Protein AF-A0A484MII4-F1 (afdb_monomer)

Sequence (76 aa):
MGTDSQSWHLDLSYEQWKPVPVSGSRPAARYKHAASVFDGKLYVVGGSRNGRYLSDIQVLILLIGYAIMVYQALDN

Mean predicted aligned error: 11.5 Å

Foldseek 3Di:
DDDPPPDDDDDPPLPDDDDFDFDDDDDDDFPPWDWDDDPQKIKTAWGDDPRDIGGDIDIDGHDPPDDDPPPDPPPD

Secondary structure (DSSP, 8-state):
------------GGGS--PPP--SPPPPP-BS-EEEEETTEEEEE--EETTEE---EEEEEPPTT-----------

pLDDT: mean 75.88, std 19.73, range [34.06, 96.81]

InterPro domains:
  IPR006652 Kelch repeat type 1 [PF01344] (29-59)
  IPR015915 Kelch-type beta-propeller [G3DSA:2.120.10.80] (1-63)
  IPR015915 Kelch-type beta-propeller [SSF117281] (5-60)

Nearest PDB structures (foldseek):
  6do5-assembly1_A  TM=9.207E-01  e=2.249E-01  Homo sapiens
  9bc9-assembly1_A  TM=9.154E-01  e=5.114E-01  Homo sapiens
  8ebn-assembly1_B-2  TM=8.426E-01  e=3.286E-01  Homo sapiens
  8sh2-assembly1_B  TM=8.440E-01  e=6.585E-01  Homo sapiens
  3q9q-assembly2_B  TM=6.172E-01  e=2.187E+00  Homo sapiens

Structure (mmCIF, N/CA/C/O backbone):
data_AF-A0A484MII4-F1
#
_entry.id   AF-A0A484MII4-F1
#
loop_
_atom_site.group_PDB
_atom_site.id
_atom_site.type_symbol
_atom_site.label_atom_id
_atom_site.label_alt_id
_atom_site.label_comp_id
_atom_site.label_asym_id
_atom_site.label_entity_id
_atom_site.label_seq_id
_atom_site.pdbx_PDB_ins_code
_atom_site.Cartn_x
_atom_site.Cartn_y
_atom_site.Cartn_z
_atom_site.occupancy
_atom_site.B_iso_or_equiv
_atom_site.auth_seq_id
_atom_site.auth_comp_id
_atom_site.auth_asym_id
_atom_site.auth_atom_id
_atom_site.pdbx_PDB_model_num
ATOM 1 N N . MET A 1 1 ? -31.542 25.212 37.400 1.00 40.59 1 MET A N 1
ATOM 2 C CA . MET A 1 1 ? -30.900 25.328 36.075 1.00 40.59 1 MET A CA 1
ATOM 3 C C . MET A 1 1 ? -29.661 24.451 36.109 1.00 40.59 1 MET A C 1
ATOM 5 O O . MET A 1 1 ? -28.672 24.855 36.699 1.00 40.59 1 MET A O 1
ATOM 9 N N . GLY A 1 2 ? -29.766 23.205 35.641 1.00 44.72 2 GLY A N 1
ATOM 10 C CA . GLY A 1 2 ? -28.628 22.285 35.581 1.00 44.72 2 GLY A CA 1
ATOM 11 C C . GLY A 1 2 ? -27.900 22.493 34.262 1.00 44.72 2 GLY A C 1
ATOM 12 O O . GLY A 1 2 ? -28.519 22.383 33.208 1.00 44.72 2 GLY A O 1
ATOM 13 N N . THR A 1 3 ? -26.629 22.870 34.316 1.00 53.41 3 THR A N 1
ATOM 14 C CA . THR A 1 3 ? -25.776 22.967 33.132 1.00 53.41 3 THR A CA 1
ATOM 15 C C . THR A 1 3 ? -25.312 21.565 32.770 1.00 53.41 3 THR A C 1
ATOM 17 O O . THR A 1 3 ? -24.491 20.990 33.482 1.00 53.41 3 THR A O 1
ATOM 20 N N . ASP A 1 4 ? -25.847 21.009 31.688 1.00 53.81 4 ASP A N 1
ATOM 21 C CA . ASP A 1 4 ? -25.337 19.768 31.114 1.00 53.81 4 ASP A CA 1
ATOM 22 C C . ASP A 1 4 ? -24.041 20.104 30.361 1.00 53.81 4 ASP A C 1
ATOM 24 O O . ASP A 1 4 ? -24.049 20.552 29.213 1.00 53.81 4 ASP A O 1
ATOM 28 N N . SER A 1 5 ? -22.907 20.022 31.059 1.00 59.41 5 SER A N 1
ATOM 29 C CA . SER A 1 5 ? -21.590 20.201 30.452 1.00 59.41 5 SER A CA 1
ATOM 30 C C . SER A 1 5 ? -21.238 18.931 29.685 1.00 59.41 5 SER A C 1
ATOM 32 O O . SER A 1 5 ? -2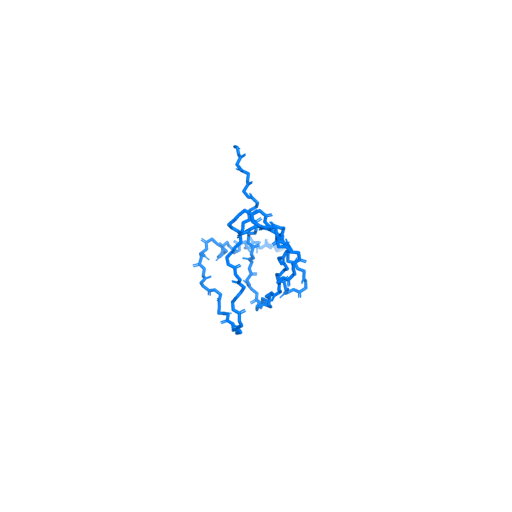0.652 17.998 30.234 1.00 59.41 5 SER A O 1
ATOM 34 N N . G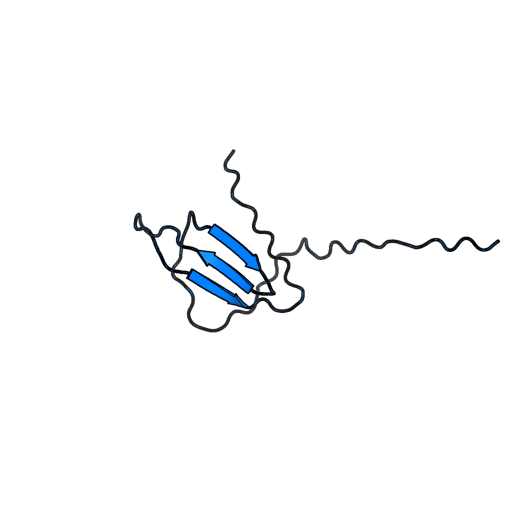LN A 1 6 ? -21.626 18.891 28.414 1.00 59.25 6 GLN A N 1
ATOM 35 C CA . GLN A 1 6 ? -21.219 17.849 27.477 1.00 59.25 6 GLN A CA 1
ATOM 36 C C . GLN A 1 6 ? -19.686 17.867 27.354 1.00 59.25 6 GLN A C 1
ATOM 38 O O . GLN A 1 6 ? -19.099 18.781 26.772 1.00 59.25 6 GLN A O 1
ATOM 43 N N . SER A 1 7 ? -19.038 16.878 27.974 1.00 56.16 7 SER A N 1
ATOM 44 C CA . SER A 1 7 ? -17.591 16.683 27.922 1.00 56.16 7 SER A CA 1
ATOM 45 C C . SER A 1 7 ? -17.233 15.963 26.626 1.00 56.16 7 SER A C 1
ATOM 47 O O . SER A 1 7 ? -17.480 14.767 26.474 1.00 56.16 7 SER A O 1
ATOM 49 N N . TRP A 1 8 ? -16.663 16.696 25.673 1.00 62.94 8 TRP A N 1
ATOM 50 C CA . TRP A 1 8 ? -16.134 16.117 24.443 1.00 62.94 8 TRP A CA 1
ATOM 51 C C . TRP A 1 8 ? -14.728 15.578 24.715 1.0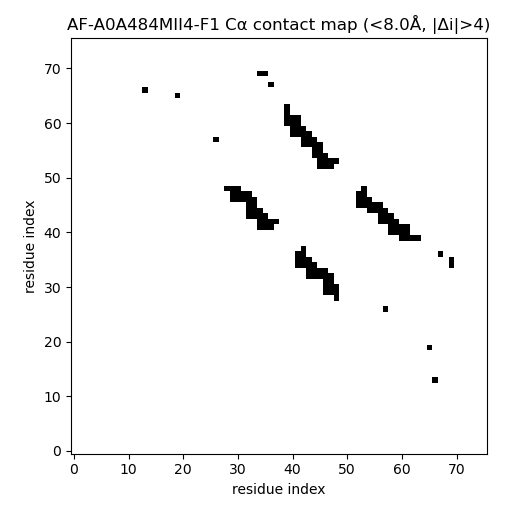0 62.94 8 TRP A C 1
ATOM 53 O O . TRP A 1 8 ? -13.773 16.343 24.836 1.00 62.94 8 TRP A O 1
ATOM 63 N N . HIS A 1 9 ? -14.595 14.258 24.823 1.00 59.16 9 HIS A N 1
ATOM 64 C CA . HIS A 1 9 ? -13.294 13.599 24.911 1.00 59.16 9 HIS A CA 1
ATOM 65 C C . HIS A 1 9 ? -12.829 13.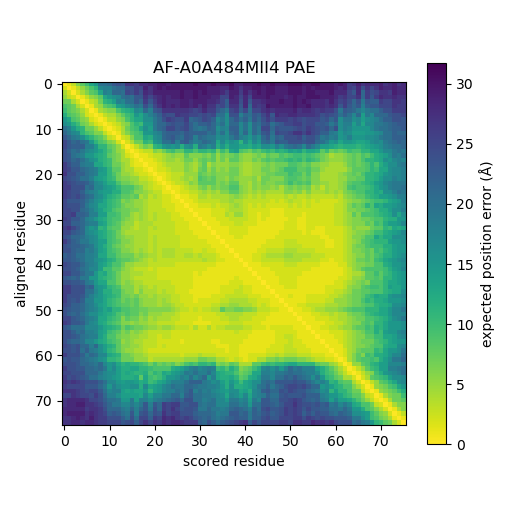194 23.508 1.00 59.16 9 HIS A C 1
ATOM 67 O O . HIS A 1 9 ? -13.424 12.321 22.880 1.00 59.16 9 HIS A O 1
ATOM 73 N N . LEU A 1 10 ? -11.765 13.833 23.016 1.00 53.53 10 LEU A N 1
ATOM 74 C CA . LEU A 1 10 ? -11.047 13.391 21.823 1.00 53.53 10 LEU A CA 1
ATOM 75 C C . LEU A 1 10 ? -9.987 12.372 22.256 1.00 53.53 10 LEU A C 1
ATOM 77 O O . LEU A 1 10 ? -8.960 12.739 22.823 1.00 53.53 10 LEU A O 1
ATOM 81 N N . ASP A 1 11 ? -10.258 11.090 22.026 1.00 56.75 11 ASP A N 1
ATOM 82 C CA . ASP A 1 11 ? -9.277 10.025 22.226 1.00 56.75 11 ASP A CA 1
ATOM 83 C C . ASP A 1 11 ? -8.277 10.034 21.055 1.00 56.75 11 ASP A C 1
ATOM 85 O O . ASP A 1 11 ? -8.618 9.704 19.918 1.00 56.75 11 ASP A O 1
ATOM 89 N N . LEU A 1 12 ? -7.044 10.464 21.337 1.00 58.06 12 LEU A N 1
ATOM 90 C CA . LEU A 1 12 ? -5.922 10.529 20.393 1.00 58.06 12 LEU A CA 1
ATOM 91 C C . LEU A 1 12 ? -5.083 9.238 20.372 1.00 58.06 12 LEU A C 1
ATOM 93 O O . LEU A 1 12 ? -3.927 9.256 19.950 1.00 58.06 12 LEU A O 1
ATOM 97 N N . SER A 1 13 ? -5.635 8.091 20.776 1.00 58.81 13 SER A N 1
ATOM 98 C CA . SER A 1 13 ? -4.948 6.783 20.738 1.00 58.81 13 SER A CA 1
ATOM 99 C C . SER A 1 13 ? -4.455 6.323 19.346 1.00 58.81 13 SER A C 1
ATOM 101 O O . SER A 1 13 ? -3.861 5.248 19.224 1.00 58.81 13 SER A O 1
ATOM 103 N N . TYR A 1 14 ? -4.632 7.143 18.305 1.00 57.53 14 TYR A N 1
ATOM 104 C CA . TYR A 1 14 ? -4.170 6.952 16.929 1.00 57.53 14 TYR A CA 1
ATOM 105 C C . TYR A 1 14 ? -2.670 7.226 16.689 1.00 57.53 14 TYR A C 1
ATOM 107 O O . TYR A 1 14 ? -2.173 6.889 15.618 1.00 57.53 14 TYR A O 1
ATOM 115 N N . GLU A 1 15 ? -1.917 7.784 17.645 1.00 61.91 15 GLU A N 1
ATOM 116 C CA . GLU A 1 15 ? -0.479 8.096 17.462 1.00 61.91 15 GLU A CA 1
ATOM 117 C C . GLU A 1 15 ? 0.475 6.898 17.650 1.00 61.91 15 GLU A C 1
ATOM 119 O O . GLU A 1 15 ? 1.696 7.049 17.694 1.00 61.91 15 GLU A O 1
ATOM 124 N N . GLN A 1 16 ? -0.054 5.678 17.762 1.00 66.12 16 GLN A N 1
ATOM 125 C CA . GLN A 1 16 ? 0.759 4.476 17.932 1.00 66.12 16 GLN A CA 1
ATOM 126 C C . GLN A 1 16 ? 0.778 3.624 16.666 1.00 66.12 16 GLN A C 1
ATOM 128 O O . GLN A 1 16 ? -0.251 3.114 16.219 1.00 66.12 16 GLN A O 1
ATOM 133 N N . TRP A 1 17 ? 1.979 3.378 16.140 1.00 71.81 17 TRP A N 1
ATOM 134 C CA . TRP A 1 17 ? 2.191 2.379 15.098 1.00 71.81 17 TRP A CA 1
ATOM 135 C C . TRP A 1 17 ? 1.888 0.988 15.648 1.00 71.81 17 TRP A C 1
ATOM 137 O O . TRP A 1 17 ? 2.589 0.483 16.527 1.00 71.81 17 TRP A O 1
ATOM 147 N N . LYS A 1 18 ? 0.847 0.354 15.109 1.00 71.25 18 LYS A N 1
ATOM 148 C CA . LYS A 1 18 ? 0.498 -1.031 15.424 1.00 71.25 18 LYS A CA 1
ATOM 149 C C . LYS A 1 18 ? 0.637 -1.891 14.172 1.00 71.25 18 LYS A C 1
ATOM 151 O O . LYS A 1 18 ? 0.184 -1.477 13.103 1.00 71.25 18 LYS A O 1
ATOM 156 N N . PRO A 1 19 ? 1.240 -3.087 14.273 1.00 72.06 19 PRO A N 1
ATOM 157 C CA . PRO A 1 19 ? 1.264 -4.011 13.154 1.00 72.06 19 PRO A CA 1
ATOM 158 C C . PRO A 1 19 ? -0.169 -4.435 12.820 1.00 72.06 19 PRO A C 1
ATOM 160 O O . PRO A 1 19 ? -0.927 -4.857 13.695 1.00 72.06 19 PRO A O 1
ATOM 163 N N . VAL A 1 20 ? -0.534 -4.329 11.544 1.00 77.75 20 VAL A N 1
ATOM 164 C CA . VAL A 1 20 ? -1.807 -4.852 11.044 1.00 77.75 20 VAL A CA 1
ATOM 165 C C . VAL A 1 20 ? -1.600 -6.328 10.699 1.00 77.75 20 VAL A C 1
ATOM 167 O O . VAL A 1 20 ? -0.696 -6.638 9.915 1.00 77.75 20 VAL A 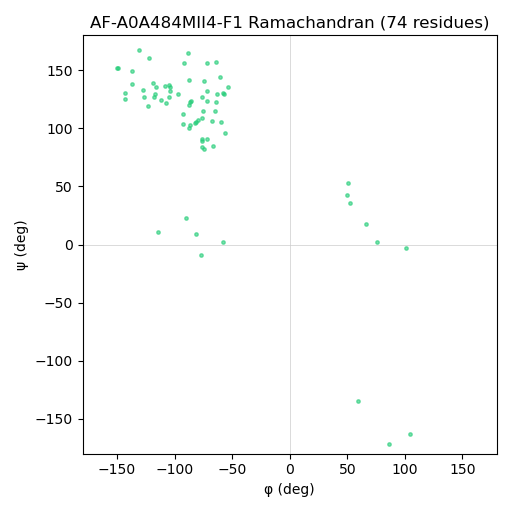O 1
ATOM 170 N N . PRO A 1 21 ? -2.386 -7.258 11.268 1.00 76.88 21 PRO A N 1
ATOM 171 C CA . PRO A 1 21 ? -2.329 -8.651 10.859 1.00 76.88 21 PRO A CA 1
ATOM 172 C C . PRO A 1 21 ? -2.767 -8.762 9.394 1.00 76.88 21 PRO A C 1
ATOM 174 O O . PRO A 1 21 ? -3.861 -8.343 9.027 1.00 76.88 21 PRO A O 1
ATOM 177 N N . VAL A 1 22 ? -1.899 -9.323 8.554 1.00 83.19 22 VAL A N 1
ATOM 178 C CA . VAL A 1 22 ? -2.153 -9.533 7.124 1.00 83.19 22 VAL A CA 1
ATOM 179 C C . VAL A 1 22 ? -2.098 -11.020 6.796 1.00 83.19 22 VAL A C 1
ATOM 181 O O . VAL A 1 22 ? -1.223 -11.739 7.284 1.00 83.19 22 VAL A O 1
ATOM 184 N N . SER A 1 23 ? -3.016 -11.478 5.951 1.00 83.44 23 SER A N 1
ATOM 185 C CA . SER A 1 23 ? -3.061 -12.843 5.424 1.00 83.44 23 SER A CA 1
ATOM 186 C C . SER A 1 23 ? -3.007 -12.832 3.893 1.00 83.44 23 SER A C 1
ATOM 188 O O . SER A 1 23 ? -3.263 -11.812 3.254 1.00 83.44 23 SER A O 1
ATOM 190 N N . GLY A 1 24 ? -2.643 -13.970 3.299 1.00 86.25 24 GLY A N 1
ATOM 191 C CA . GLY A 1 24 ? -2.538 -14.121 1.846 1.00 86.25 24 GLY A CA 1
ATOM 192 C C . GLY A 1 24 ? -1.190 -13.698 1.253 1.00 86.25 24 GLY A C 1
ATOM 193 O O . GLY A 1 24 ? -0.204 -13.461 1.958 1.00 86.25 24 GLY A O 1
ATOM 194 N N . SER A 1 25 ? -1.135 -13.665 -0.079 1.00 86.75 25 SER A N 1
ATOM 195 C CA . SER A 1 25 ? 0.078 -13.343 -0.829 1.00 86.75 25 SER A CA 1
ATOM 196 C C . SER A 1 25 ? 0.420 -11.864 -0.703 1.00 86.75 25 SER A C 1
ATOM 198 O O . SER A 1 25 ? -0.370 -10.993 -1.057 1.00 86.75 25 SER A O 1
ATOM 200 N N . ARG A 1 26 ? 1.635 -11.576 -0.232 1.00 88.81 26 ARG A N 1
ATOM 201 C CA . ARG A 1 26 ? 2.127 -10.201 -0.150 1.00 88.81 26 ARG A CA 1
ATOM 202 C C . ARG A 1 26 ? 2.437 -9.675 -1.554 1.00 88.81 26 ARG A C 1
ATOM 204 O O . ARG A 1 26 ? 3.136 -10.364 -2.303 1.00 88.81 26 ARG A O 1
ATOM 211 N N . PRO A 1 27 ? 1.981 -8.464 -1.910 1.00 91.38 27 PRO A N 1
ATOM 212 C CA . PRO A 1 27 ? 2.363 -7.857 -3.172 1.00 91.38 27 PRO A CA 1
ATOM 213 C C . PRO A 1 27 ? 3.863 -7.575 -3.212 1.00 91.38 27 PRO A C 1
ATOM 215 O O . PRO A 1 27 ? 4.523 -7.408 -2.184 1.00 91.38 27 PRO A O 1
ATOM 218 N N . ALA A 1 28 ? 4.406 -7.472 -4.422 1.00 91.38 28 ALA A N 1
ATOM 219 C CA . ALA A 1 28 ? 5.776 -7.021 -4.600 1.00 91.38 28 ALA A CA 1
ATOM 220 C C . ALA A 1 28 ? 5.957 -5.592 -4.055 1.00 91.38 28 ALA A C 1
ATOM 222 O O . ALA A 1 28 ? 5.076 -4.739 -4.210 1.00 91.38 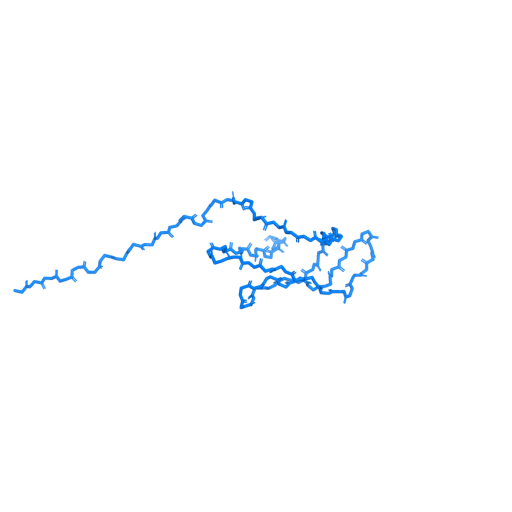28 ALA A O 1
ATOM 223 N N . ALA A 1 29 ? 7.131 -5.337 -3.468 1.00 92.44 29 ALA A N 1
ATOM 224 C CA . ALA A 1 29 ? 7.541 -4.003 -3.039 1.00 92.44 29 ALA A CA 1
ATOM 225 C C . ALA A 1 29 ? 7.430 -3.000 -4.201 1.00 92.44 29 ALA A C 1
ATOM 227 O O . ALA A 1 29 ? 7.833 -3.305 -5.327 1.00 92.44 29 ALA A O 1
ATOM 228 N N . ARG A 1 30 ? 6.885 -1.814 -3.917 1.00 95.94 30 ARG A N 1
ATOM 229 C CA . ARG A 1 30 ? 6.583 -0.771 -4.906 1.00 95.94 30 ARG A CA 1
ATOM 230 C C . ARG A 1 30 ? 6.707 0.632 -4.307 1.00 95.94 30 ARG A C 1
ATOM 232 O O . ARG A 1 30 ? 6.463 0.812 -3.119 1.00 95.94 30 ARG A O 1
ATOM 239 N N . TYR A 1 31 ? 7.030 1.620 -5.137 1.00 94.81 31 TYR A N 1
ATOM 240 C CA . TYR A 1 31 ? 7.091 3.050 -4.791 1.00 94.81 31 TYR A CA 1
ATOM 241 C C . TYR A 1 31 ? 6.314 3.891 -5.819 1.00 94.81 31 TYR A C 1
ATOM 243 O O . TYR A 1 31 ? 5.933 3.364 -6.863 1.00 94.81 31 TYR A O 1
ATOM 251 N N . LYS A 1 32 ? 6.051 5.178 -5.529 1.00 95.06 32 LYS A N 1
ATOM 252 C CA . LYS A 1 32 ? 5.267 6.092 -6.400 1.00 95.06 32 LYS A CA 1
ATOM 253 C C . LYS A 1 32 ? 3.890 5.531 -6.810 1.00 95.06 32 LYS A C 1
ATOM 255 O O . LYS A 1 32 ? 3.449 5.716 -7.939 1.00 95.06 32 LYS A O 1
ATOM 260 N N . HIS A 1 33 ? 3.240 4.792 -5.914 1.00 95.75 33 HIS A N 1
ATOM 261 C CA . HIS A 1 33 ? 1.890 4.266 -6.122 1.00 95.75 33 HIS A CA 1
ATOM 262 C C . HIS A 1 33 ? 0.847 5.245 -5.573 1.00 95.75 33 HIS A C 1
ATOM 264 O O . HIS A 1 33 ? 1.147 6.023 -4.668 1.00 95.75 33 HIS A O 1
ATOM 270 N N . ALA A 1 34 ? -0.381 5.176 -6.086 1.00 95.12 34 ALA A N 1
ATOM 271 C CA . ALA A 1 34 ? -1.521 5.834 -5.454 1.00 95.12 34 ALA A CA 1
ATOM 272 C C . ALA A 1 34 ? -2.142 4.889 -4.417 1.00 95.12 34 ALA A C 1
ATOM 274 O O . ALA A 1 34 ? -2.224 3.683 -4.662 1.00 95.12 34 ALA A O 1
ATOM 275 N N . ALA A 1 35 ? -2.584 5.421 -3.276 1.00 94.69 35 ALA A N 1
ATOM 276 C CA . ALA A 1 35 ? -3.262 4.649 -2.240 1.00 94.69 35 ALA A CA 1
ATOM 277 C C . ALA A 1 35 ? -4.466 5.409 -1.676 1.00 94.69 35 ALA A C 1
ATOM 279 O O . ALA A 1 35 ? -4.379 6.614 -1.447 1.00 94.69 35 ALA A O 1
ATOM 280 N N . SER A 1 36 ? -5.578 4.709 -1.448 1.00 93.31 36 SER A N 1
ATOM 281 C CA . SER A 1 36 ? -6.765 5.277 -0.800 1.00 93.31 36 SER A CA 1
ATOM 282 C C . SER A 1 36 ? -7.534 4.217 -0.020 1.00 93.31 36 SER A C 1
ATOM 284 O O . SER A 1 36 ? -7.495 3.033 -0.363 1.00 93.31 36 SER A O 1
ATOM 286 N N . VAL A 1 37 ? -8.231 4.646 1.031 1.00 90.25 37 VAL A N 1
ATOM 287 C CA . VAL A 1 37 ? -9.102 3.789 1.834 1.00 90.25 37 VAL A CA 1
ATOM 288 C C . VAL A 1 37 ? -10.550 4.085 1.480 1.00 90.25 37 VAL A C 1
ATOM 290 O O . VAL A 1 37 ? -10.992 5.230 1.542 1.00 90.25 37 VAL A O 1
ATOM 293 N N . PHE A 1 38 ? -11.297 3.043 1.135 1.00 87.56 38 PHE A N 1
ATOM 294 C CA . PHE A 1 38 ? -12.727 3.134 0.885 1.00 87.56 38 PHE A CA 1
ATOM 295 C C . PHE A 1 38 ? -13.417 1.874 1.403 1.00 87.56 38 PHE A C 1
ATOM 297 O O . PHE A 1 38 ? -12.972 0.765 1.108 1.00 87.56 38 PHE A O 1
ATOM 304 N N . ASP A 1 39 ? -14.483 2.054 2.185 1.00 89.81 39 ASP A N 1
ATOM 305 C CA . ASP A 1 39 ? -15.327 0.965 2.699 1.00 89.81 39 ASP A CA 1
ATOM 306 C C . ASP A 1 39 ? -14.527 -0.167 3.382 1.00 89.81 39 ASP A C 1
ATOM 308 O O . ASP A 1 39 ? -14.577 -1.338 3.003 1.00 89.81 39 ASP A O 1
ATOM 312 N N . GLY A 1 40 ? -13.677 0.209 4.346 1.00 86.81 40 GLY A N 1
ATOM 313 C CA . GLY A 1 40 ? -12.860 -0.747 5.103 1.00 86.81 40 GLY A CA 1
ATOM 314 C C . GLY A 1 40 ? -11.795 -1.470 4.274 1.00 86.81 40 GLY A C 1
ATOM 315 O O . GLY A 1 40 ? -11.290 -2.5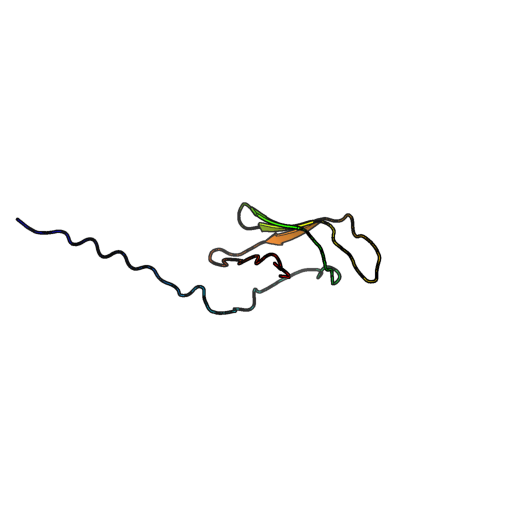07 4.696 1.00 86.81 40 GLY A O 1
ATOM 316 N N . LYS A 1 41 ? -11.440 -0.963 3.090 1.00 88.62 41 LYS A N 1
ATOM 317 C CA . LYS A 1 41 ? -10.407 -1.548 2.228 1.00 88.62 41 LYS A CA 1
ATOM 318 C C . LYS A 1 41 ? -9.382 -0.499 1.837 1.00 88.62 41 LYS A C 1
ATOM 320 O O . LYS A 1 41 ? -9.740 0.594 1.407 1.00 88.62 41 LYS A O 1
ATOM 325 N N . LEU A 1 42 ? -8.108 -0.850 1.954 1.00 90.94 42 LEU A N 1
ATOM 326 C CA . LEU A 1 42 ? -7.004 -0.100 1.374 1.00 90.94 42 LEU A CA 1
ATOM 327 C C . LEU A 1 42 ? -6.790 -0.573 -0.063 1.00 90.94 42 LEU A C 1
ATOM 329 O O . LEU A 1 42 ? -6.508 -1.748 -0.296 1.00 90.94 42 LEU A O 1
ATOM 333 N N . TYR A 1 43 ? -6.869 0.359 -1.002 1.00 92.88 43 TYR A N 1
ATOM 334 C CA . TYR A 1 43 ? -6.550 0.158 -2.407 1.00 92.88 43 TYR A CA 1
ATOM 335 C C . TYR A 1 43 ? -5.192 0.775 -2.703 1.00 92.88 43 TYR A C 1
ATOM 337 O O . TYR A 1 43 ? -4.948 1.927 -2.348 1.00 92.88 43 TYR A O 1
ATOM 345 N N . VAL A 1 44 ? -4.332 0.027 -3.386 1.00 95.12 44 VAL A N 1
ATOM 346 C CA . VAL A 1 44 ? -3.044 0.498 -3.896 1.00 95.12 44 VAL A CA 1
ATOM 347 C C . VAL A 1 44 ? -3.010 0.264 -5.399 1.00 95.12 44 VAL A C 1
ATOM 349 O O . VAL A 1 44 ? -3.119 -0.875 -5.849 1.00 95.12 44 VAL A O 1
ATOM 352 N N . VAL A 1 45 ? -2.866 1.337 -6.175 1.00 96.56 45 VAL A N 1
ATOM 353 C CA . VAL A 1 45 ? -2.928 1.302 -7.641 1.00 96.56 45 VAL A CA 1
ATOM 354 C C . VAL A 1 45 ? -1.558 1.608 -8.232 1.00 96.56 45 VAL A C 1
ATOM 356 O O . VAL A 1 45 ? -0.953 2.651 -7.959 1.00 96.56 45 VAL A O 1
ATOM 359 N N . GLY A 1 46 ? -1.089 0.683 -9.067 1.00 96.56 46 GLY A N 1
ATOM 360 C CA . GLY A 1 46 ? 0.123 0.806 -9.857 1.00 96.56 46 GLY A CA 1
ATOM 361 C C . GLY A 1 46 ? 1.390 1.022 -9.031 1.00 96.56 46 GLY A C 1
ATOM 362 O O . GLY A 1 46 ? 1.645 0.325 -8.043 1.00 96.56 46 GLY A O 1
ATOM 363 N N . GLY A 1 47 ? 2.211 1.975 -9.466 1.00 96.81 47 GLY A N 1
ATOM 364 C CA . GLY A 1 47 ? 3.512 2.286 -8.881 1.00 96.81 47 GLY A CA 1
ATOM 365 C C . GLY A 1 47 ? 4.672 1.773 -9.722 1.00 96.81 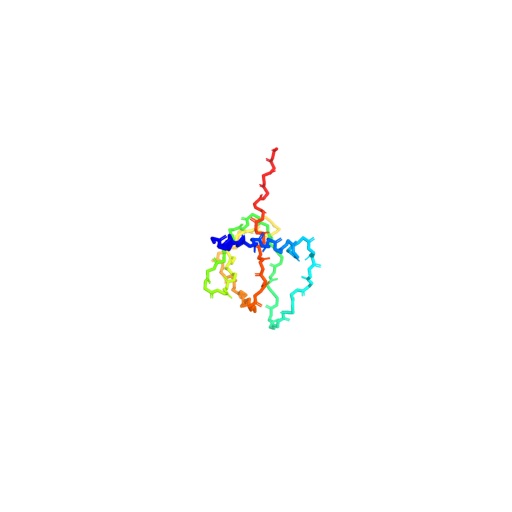47 GLY A C 1
ATOM 366 O O . GLY A 1 47 ? 4.547 1.493 -10.913 1.00 96.81 47 GLY A O 1
ATOM 367 N N . SER A 1 48 ? 5.845 1.698 -9.109 1.00 96.62 48 SER A N 1
ATOM 368 C CA . SER A 1 48 ? 7.079 1.281 -9.764 1.00 96.62 48 SER A CA 1
ATOM 369 C C . SER A 1 48 ? 7.883 0.333 -8.892 1.00 96.62 48 SER A C 1
ATOM 371 O O . SER A 1 48 ? 7.874 0.431 -7.665 1.00 96.62 48 SER A O 1
ATOM 373 N N . ARG A 1 49 ? 8.615 -0.572 -9.540 1.00 95.06 49 ARG A N 1
ATOM 374 C CA . ARG A 1 49 ? 9.590 -1.464 -8.911 1.00 95.06 49 ARG A CA 1
ATOM 375 C C . ARG A 1 49 ? 10.776 -1.641 -9.849 1.00 95.06 49 ARG A C 1
ATOM 377 O O . ARG A 1 49 ? 10.591 -2.050 -10.991 1.00 95.06 49 ARG A O 1
ATOM 384 N N . ASN A 1 50 ? 11.989 -1.362 -9.371 1.00 95.62 50 ASN A N 1
ATOM 385 C CA . ASN A 1 50 ? 13.230 -1.507 -10.146 1.00 95.62 50 ASN A CA 1
ATOM 386 C C . ASN A 1 50 ? 13.155 -0.832 -11.535 1.00 95.62 50 ASN A C 1
ATOM 388 O O . ASN A 1 50 ? 13.538 -1.427 -12.540 1.00 95.62 50 ASN A O 1
ATOM 392 N N . GLY A 1 51 ? 12.577 0.374 -11.603 1.00 93.94 51 GLY A N 1
ATOM 393 C CA . GLY A 1 51 ? 12.409 1.125 -12.854 1.00 93.94 51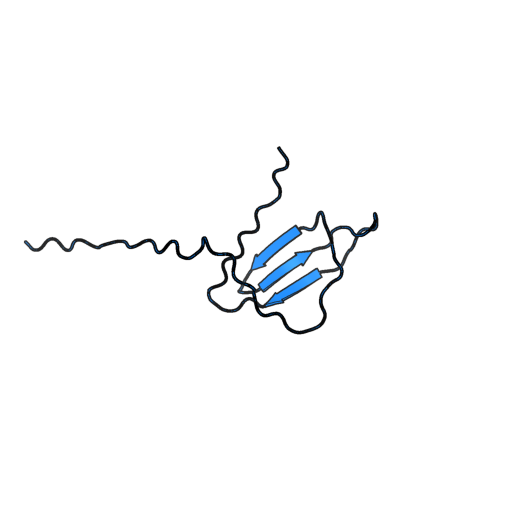 GLY A CA 1
ATOM 394 C C . GLY A 1 51 ? 11.289 0.639 -13.783 1.00 93.94 51 GLY A C 1
ATOM 395 O O . GLY A 1 51 ? 11.118 1.206 -14.857 1.00 93.94 51 GLY A O 1
ATOM 396 N N . ARG A 1 52 ? 10.510 -0.381 -13.399 1.00 95.81 52 ARG A N 1
ATOM 397 C CA . ARG A 1 52 ? 9.355 -0.866 -14.172 1.00 95.81 52 ARG A CA 1
ATOM 398 C C . ARG A 1 52 ? 8.049 -0.408 -13.544 1.00 95.81 52 ARG A C 1
ATOM 400 O O . ARG A 1 52 ? 7.880 -0.528 -12.330 1.00 95.81 52 ARG A O 1
ATOM 407 N N . TYR A 1 53 ? 7.128 0.063 -14.377 1.00 96.19 53 TYR A N 1
ATOM 408 C CA . TYR A 1 53 ? 5.779 0.421 -13.954 1.00 96.19 53 TYR A CA 1
ATOM 409 C C . TYR A 1 53 ? 4.934 -0.824 -13.697 1.00 96.19 53 TYR A C 1
ATOM 411 O O . TYR A 1 53 ? 5.014 -1.812 -14.427 1.00 96.19 53 TYR A O 1
ATOM 419 N N . LEU A 1 54 ? 4.126 -0.753 -12.647 1.00 96.50 54 LEU A N 1
ATOM 420 C CA . LEU A 1 54 ? 3.116 -1.743 -12.308 1.00 96.50 54 LEU A CA 1
ATOM 421 C C . LEU A 1 54 ? 1.748 -1.166 -12.680 1.00 96.50 54 LEU A C 1
ATOM 423 O O . LEU A 1 54 ? 1.488 0.009 -12.424 1.00 96.50 54 LEU A O 1
ATOM 427 N N . SER A 1 55 ? 0.887 -1.978 -13.288 1.00 95.81 55 SER A N 1
ATOM 428 C CA . SER A 1 55 ? -0.471 -1.600 -13.712 1.00 95.81 55 SER A CA 1
ATOM 429 C C . SER A 1 55 ? -1.566 -2.351 -12.945 1.00 95.81 55 SER A C 1
ATOM 431 O O . SER A 1 55 ? -2.732 -2.316 -13.328 1.00 95.81 55 SER A O 1
ATOM 433 N N . ASP A 1 56 ? -1.193 -3.052 -11.875 1.00 96.38 56 ASP A N 1
ATOM 434 C CA . ASP A 1 56 ? -2.090 -3.842 -11.040 1.00 96.38 56 ASP A CA 1
ATOM 435 C C . ASP A 1 56 ? -2.716 -3.017 -9.904 1.00 96.38 56 ASP A C 1
ATOM 437 O O . ASP A 1 56 ? -2.257 -1.926 -9.552 1.00 96.38 56 ASP A O 1
ATOM 441 N N . ILE A 1 57 ? -3.768 -3.580 -9.309 1.00 95.38 57 ILE A N 1
ATOM 442 C CA . ILE A 1 57 ? -4.424 -3.057 -8.111 1.00 95.38 57 ILE A CA 1
ATOM 443 C C . ILE A 1 57 ? -4.267 -4.086 -6.997 1.00 95.38 57 ILE A C 1
ATOM 445 O O . ILE A 1 57 ? -4.572 -5.263 -7.180 1.00 95.38 57 ILE A O 1
ATOM 449 N N . GLN A 1 58 ? -3.798 -3.629 -5.842 1.00 94.75 58 GLN A N 1
ATOM 450 C CA . GLN A 1 58 ? -3.685 -4.419 -4.623 1.00 94.75 58 GLN A CA 1
ATOM 451 C C . GLN A 1 58 ? -4.743 -3.955 -3.628 1.00 94.75 58 GLN A C 1
ATOM 453 O O . GLN A 1 58 ? -4.954 -2.752 -3.467 1.00 94.75 58 GLN A O 1
ATOM 458 N N . VAL A 1 59 ? -5.410 -4.905 -2.973 1.00 92.50 59 VAL A N 1
ATOM 459 C CA . VAL A 1 59 ? -6.490 -4.623 -2.022 1.00 92.50 59 VAL A CA 1
ATOM 460 C C . VAL A 1 59 ? -6.198 -5.318 -0.702 1.00 92.50 59 VAL A C 1
ATOM 462 O O . VAL A 1 59 ? -5.973 -6.527 -0.672 1.00 92.50 59 VAL A O 1
ATOM 465 N N . LEU A 1 60 ? -6.230 -4.556 0.388 1.00 90.44 60 LEU A N 1
ATOM 466 C CA . LEU A 1 60 ? -6.127 -5.067 1.750 1.00 90.44 60 LEU A CA 1
ATOM 467 C C . LEU A 1 60 ? -7.409 -4.735 2.513 1.00 90.44 60 LEU A C 1
ATOM 469 O O . LEU A 1 60 ? -7.810 -3.576 2.579 1.00 90.44 60 LEU A O 1
ATOM 473 N N . ILE A 1 61 ? -8.036 -5.748 3.109 1.00 88.06 61 ILE A N 1
ATOM 474 C CA . ILE A 1 61 ? -9.178 -5.556 4.008 1.00 88.06 61 ILE A CA 1
ATOM 475 C C . ILE A 1 61 ? -8.651 -5.056 5.353 1.00 88.06 61 ILE A C 1
ATOM 477 O O . ILE A 1 61 ? -7.760 -5.667 5.944 1.00 88.06 61 ILE A O 1
ATOM 481 N N . LEU A 1 62 ? -9.208 -3.949 5.828 1.00 84.12 62 LEU A N 1
ATOM 482 C CA . LEU A 1 62 ? -8.908 -3.355 7.120 1.00 84.12 62 LEU A CA 1
ATOM 483 C C . LEU A 1 62 ? -9.968 -3.800 8.117 1.00 84.12 62 LEU A C 1
ATOM 485 O O . LEU A 1 62 ? -11.167 -3.691 7.866 1.00 84.12 62 LEU A O 1
ATOM 489 N N . LEU A 1 63 ? -9.523 -4.303 9.263 1.00 74.19 63 LEU A N 1
ATOM 490 C CA . LEU A 1 63 ? -10.431 -4.542 10.376 1.00 74.19 63 LEU A CA 1
ATOM 491 C C . LEU A 1 63 ? -10.856 -3.191 10.978 1.00 74.19 63 LEU A C 1
ATOM 493 O O . LEU A 1 63 ? -10.174 -2.173 10.834 1.00 74.19 63 LEU A O 1
ATOM 497 N N . ILE A 1 64 ? -12.010 -3.173 11.636 1.00 65.31 64 ILE A N 1
ATOM 498 C CA . ILE A 1 64 ? -12.578 -1.959 12.232 1.00 65.31 64 ILE A CA 1
ATOM 499 C C . ILE A 1 64 ? -11.579 -1.372 13.247 1.00 65.31 64 ILE A C 1
ATOM 501 O O . ILE A 1 64 ? -11.065 -2.097 14.096 1.00 65.31 64 ILE A O 1
ATOM 505 N N . GLY A 1 65 ? -11.304 -0.066 13.154 1.00 62.16 65 GLY A N 1
ATOM 506 C CA . GLY A 1 65 ? -10.425 0.664 14.082 1.00 62.16 65 GLY A CA 1
ATOM 507 C C . GLY A 1 65 ? -8.997 0.934 13.589 1.00 62.16 65 GLY A C 1
ATOM 508 O O . GLY A 1 65 ? -8.247 1.621 14.279 1.00 62.16 65 GLY A O 1
ATOM 509 N N . TYR A 1 66 ? -8.609 0.461 12.399 1.00 60.75 66 TYR A N 1
ATOM 510 C CA . TYR A 1 66 ? -7.326 0.834 11.795 1.00 60.75 66 TYR A CA 1
ATOM 511 C C . TYR A 1 66 ? -7.465 2.117 10.967 1.00 60.75 66 TYR A C 1
ATOM 513 O O . TYR A 1 66 ? -7.924 2.093 9.825 1.00 60.75 66 TYR A O 1
ATOM 521 N N . ALA A 1 67 ? -7.045 3.248 11.537 1.00 55.25 67 ALA A N 1
ATOM 522 C CA . ALA A 1 67 ? -6.810 4.468 10.774 1.00 55.25 67 ALA A CA 1
ATOM 523 C C . ALA A 1 67 ? -5.498 4.309 9.991 1.00 55.25 67 ALA A C 1
ATOM 525 O O . ALA A 1 67 ? -4.429 4.180 10.586 1.00 55.25 67 ALA A O 1
ATOM 526 N N . ILE A 1 68 ? -5.559 4.291 8.657 1.00 57.84 68 ILE A N 1
ATOM 527 C CA . ILE A 1 68 ? -4.350 4.388 7.835 1.00 57.84 68 ILE A CA 1
ATOM 528 C C . ILE A 1 68 ? -4.146 5.855 7.502 1.00 57.84 68 ILE A C 1
ATOM 530 O O . ILE A 1 68 ? -4.816 6.407 6.630 1.00 57.84 68 ILE A O 1
ATOM 534 N N . MET A 1 69 ? -3.193 6.476 8.190 1.00 53.94 69 MET A N 1
ATOM 535 C CA . MET A 1 69 ? -2.660 7.764 7.777 1.00 53.94 69 MET A CA 1
ATOM 536 C C . MET A 1 69 ? -1.801 7.530 6.528 1.00 53.94 69 MET A C 1
ATOM 538 O O . MET A 1 69 ? -0.613 7.218 6.621 1.00 53.94 69 MET A O 1
ATOM 542 N N . VAL A 1 70 ? -2.406 7.620 5.340 1.00 48.22 70 VAL A N 1
ATOM 543 C CA . VAL A 1 70 ? -1.648 7.723 4.087 1.00 48.22 70 VAL A CA 1
ATOM 544 C C . VAL A 1 70 ? -1.095 9.142 4.030 1.00 48.22 70 VAL A C 1
ATOM 546 O O . VAL A 1 70 ? -1.681 10.031 3.416 1.00 48.22 70 VAL A O 1
ATOM 549 N N . TYR A 1 71 ? 0.028 9.375 4.704 1.00 38.28 71 TYR A N 1
ATOM 550 C CA . TYR A 1 71 ? 0.834 10.548 4.408 1.00 38.28 71 TYR A CA 1
ATOM 551 C C . TYR A 1 71 ? 1.413 10.331 3.011 1.00 38.28 71 TYR A C 1
ATOM 553 O O . TYR A 1 71 ? 2.290 9.490 2.806 1.00 38.28 71 TYR A O 1
ATOM 561 N N . GLN A 1 72 ? 0.876 11.049 2.024 1.00 37.53 72 GLN A N 1
ATOM 562 C CA . GLN A 1 72 ? 1.611 11.253 0.787 1.00 37.53 72 GLN A CA 1
ATOM 563 C C . GLN A 1 72 ? 2.939 11.897 1.175 1.00 37.53 72 GLN A C 1
ATOM 565 O O . GLN A 1 72 ? 2.957 12.857 1.945 1.00 37.53 72 GLN A O 1
ATOM 570 N N . ALA A 1 73 ? 4.034 11.328 0.676 1.00 40.12 73 ALA A N 1
ATOM 571 C CA . ALA A 1 73 ? 5.336 11.960 0.718 1.00 40.12 73 ALA A CA 1
ATOM 572 C C . ALA A 1 73 ? 5.213 13.328 0.035 1.00 40.12 73 ALA A C 1
ATOM 574 O O . ALA A 1 73 ? 5.248 13.431 -1.191 1.00 40.12 73 ALA A O 1
ATOM 575 N N . LEU A 1 74 ? 5.015 14.370 0.837 1.00 34.06 74 LEU A N 1
ATOM 576 C CA . LEU A 1 74 ? 5.455 15.701 0.479 1.00 34.06 74 LEU A CA 1
ATOM 577 C C . LEU A 1 74 ? 6.960 15.686 0.714 1.00 34.06 74 LEU A C 1
ATOM 579 O O . LEU A 1 74 ? 7.446 16.045 1.781 1.00 34.06 74 LEU A O 1
ATOM 583 N N . ASP A 1 75 ? 7.687 15.192 -0.285 1.00 42.91 75 ASP A N 1
ATOM 584 C CA . ASP A 1 75 ? 9.050 15.650 -0.501 1.00 42.91 75 ASP A CA 1
ATOM 585 C C . ASP A 1 75 ? 8.947 17.127 -0.928 1.00 42.91 75 ASP A C 1
ATOM 587 O O . ASP A 1 75 ? 8.825 17.422 -2.120 1.00 42.91 75 ASP A O 1
ATOM 591 N N . ASN A 1 76 ? 8.863 18.026 0.064 1.00 37.22 76 ASN A N 1
ATOM 592 C CA . ASN A 1 76 ? 9.569 19.315 0.149 1.00 37.22 76 ASN A CA 1
ATOM 593 C C . ASN A 1 76 ? 9.316 19.999 1.499 1.00 37.22 76 ASN A C 1
ATOM 595 O O . ASN A 1 76 ? 8.136 20.300 1.792 1.00 37.22 76 ASN A O 1
#

Solvent-accessible surface area (backbone atoms only — not comparable to full-atom values): 5433 Å² total; per-residue (Å²): 138,84,81,81,77,82,79,83,78,82,83,68,81,78,84,61,95,70,89,76,94,81,82,81,86,78,76,79,79,66,45,89,49,50,73,51,77,56,93,57,26,41,39,36,44,41,22,32,44,97,91,39,80,42,89,56,76,46,79,43,82,50,65,91,87,69,81,79,81,79,73,72,84,74,90,120

Radius of gyration: 18.28 Å; Cα contacts (8 Å, |Δi|>4): 68; chains: 1; bounding box: 44×39×50 Å

Organism: NCBI:txid132261